Protein AF-A0A411YAQ9-F1 (afdb_monomer)

Secondary structure (DSSP, 8-state):
--------------------------SHHHHHHHHHHHHHHHHHHHHHHHS---HHHHHHHHHHHHHHHHHHIIIIIT-TTTS-HHHHHHHHHHHHHHHHHHHHHHHHT-

Solvent-accessible surface area (backbone atoms only — not comparable to full-atom values): 6890 Å² total; per-residue (Å²): 134,90,81,86,79,95,76,80,93,77,92,76,91,74,94,64,82,77,64,88,73,76,74,81,68,88,61,64,65,62,56,52,52,53,48,51,54,50,50,52,55,47,53,51,49,52,52,58,68,71,43,95,57,63,62,88,59,47,53,61,52,50,53,52,54,54,51,50,48,52,52,52,40,48,47,54,78,59,37,44,78,83,46,64,72,61,64,49,46,57,50,50,51,52,52,50,51,52,50,52,52,51,50,54,52,51,63,76,72,105

Structure (mmCIF, N/CA/C/O backbone):
data_AF-A0A411YAQ9-F1
#
_entry.id   AF-A0A411YAQ9-F1
#
loop_
_atom_site.group_PDB
_atom_site.id
_atom_site.type_symbol
_atom_site.label_atom_id
_atom_site.label_alt_id
_atom_site.label_comp_id
_atom_site.label_asym_id
_atom_site.label_entity_id
_atom_site.label_seq_id
_atom_site.pdbx_PDB_ins_code
_atom_site.Cartn_x
_atom_site.Cartn_y
_atom_site.Cartn_z
_atom_site.occupancy
_atom_site.B_iso_or_equiv
_atom_site.auth_seq_id
_atom_site.auth_comp_id
_atom_site.auth_asym_id
_atom_site.auth_atom_id
_atom_site.pdbx_PDB_model_num
ATOM 1 N N . MET A 1 1 ? -2.409 32.810 -63.932 1.00 48.47 1 MET A N 1
ATOM 2 C CA . MET A 1 1 ? -2.792 32.374 -62.573 1.00 48.47 1 MET A CA 1
ATOM 3 C C . MET A 1 1 ? -2.963 30.867 -62.651 1.00 48.47 1 MET A C 1
ATOM 5 O O . MET A 1 1 ? -3.744 30.416 -63.476 1.00 48.47 1 MET A O 1
ATOM 9 N N . ALA A 1 2 ? -2.082 30.122 -61.987 1.00 57.44 2 ALA A N 1
ATOM 10 C CA . ALA A 1 2 ? -1.868 28.693 -62.204 1.00 57.44 2 ALA A CA 1
ATOM 11 C C . ALA A 1 2 ? -3.046 27.841 -61.711 1.00 57.44 2 ALA A C 1
ATOM 13 O O . ALA A 1 2 ? -3.558 28.096 -60.625 1.00 57.44 2 ALA A O 1
ATOM 14 N N . ASN A 1 3 ? -3.406 26.799 -62.464 1.00 50.59 3 AS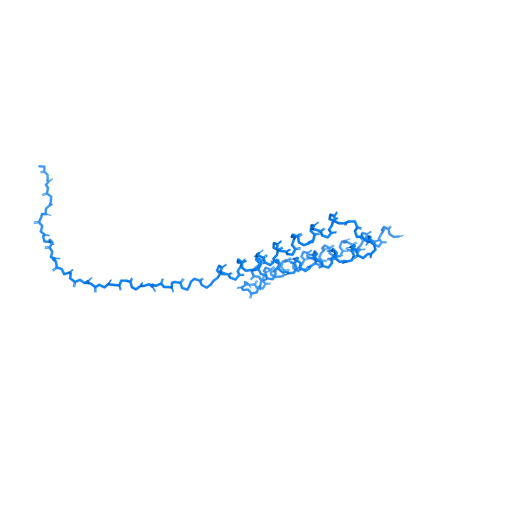N A N 1
ATOM 15 C CA . ASN A 1 3 ? -4.057 25.625 -61.891 1.00 50.59 3 ASN A CA 1
ATOM 16 C C . ASN A 1 3 ? -3.314 24.367 -62.380 1.00 50.59 3 ASN A C 1
ATOM 18 O O . ASN A 1 3 ? -3.266 24.150 -63.594 1.00 50.59 3 ASN A O 1
ATOM 22 N N . PRO A 1 4 ? -2.667 23.598 -61.490 1.00 60.53 4 PRO A N 1
ATOM 23 C CA . PRO A 1 4 ? -1.923 22.404 -61.863 1.00 60.53 4 PRO A CA 1
ATOM 24 C C . PRO A 1 4 ? -2.845 21.184 -62.041 1.00 60.53 4 PRO A C 1
ATOM 26 O O . PRO A 1 4 ? -3.703 20.902 -61.214 1.00 60.53 4 PRO A O 1
ATOM 29 N N . THR A 1 5 ? -2.608 20.472 -63.144 1.00 58.78 5 THR A N 1
ATOM 30 C CA . THR A 1 5 ? -2.692 19.011 -63.315 1.00 58.78 5 THR A CA 1
ATOM 31 C C . THR A 1 5 ? -3.993 18.304 -62.910 1.00 58.78 5 THR A C 1
ATOM 33 O O . THR A 1 5 ? -4.137 17.776 -61.814 1.00 58.78 5 THR A O 1
ATOM 36 N N . THR A 1 6 ? -4.901 18.166 -63.879 1.00 66.75 6 THR A N 1
ATOM 37 C CA . THR A 1 6 ? -5.794 17.001 -63.963 1.00 66.75 6 THR A CA 1
ATOM 38 C C . THR A 1 6 ? -5.094 15.944 -64.807 1.00 66.75 6 THR A C 1
ATOM 40 O O . THR A 1 6 ? -5.216 15.956 -66.025 1.00 66.75 6 THR A O 1
ATOM 43 N N . GLU A 1 7 ? -4.348 15.049 -64.165 1.00 58.22 7 GLU A N 1
ATOM 44 C CA . GLU A 1 7 ? -3.946 13.780 -64.765 1.00 58.22 7 GLU A CA 1
ATOM 45 C C . GLU A 1 7 ? -4.133 12.654 -63.743 1.00 58.22 7 GLU A C 1
ATOM 47 O O . GLU A 1 7 ? -3.403 12.533 -62.767 1.00 58.22 7 GLU A O 1
ATOM 52 N N . GLN A 1 8 ? -5.149 11.844 -64.044 1.00 56.38 8 GLN A N 1
ATOM 53 C CA . GLN A 1 8 ? -5.193 10.399 -63.827 1.00 56.38 8 GLN A CA 1
ATOM 54 C C . GLN A 1 8 ? -5.520 9.903 -62.415 1.00 56.38 8 GLN A C 1
ATOM 56 O O . GLN A 1 8 ? -4.703 9.391 -61.659 1.00 56.38 8 GLN A O 1
ATOM 61 N N . SER A 1 9 ? -6.825 9.962 -62.146 1.00 60.50 9 SER A N 1
ATOM 62 C CA . SER A 1 9 ? -7.537 8.921 -61.412 1.00 60.50 9 SER A CA 1
ATOM 63 C C . SER A 1 9 ? -7.470 7.621 -62.226 1.00 60.50 9 SER A C 1
ATOM 65 O O . SER A 1 9 ? -8.167 7.484 -63.230 1.00 60.50 9 SER A O 1
ATOM 67 N N . THR A 1 10 ? -6.603 6.698 -61.811 1.00 51.22 10 THR A N 1
ATOM 68 C CA . THR A 1 10 ? -6.658 5.296 -62.232 1.00 51.22 10 THR A CA 1
ATOM 69 C C . THR A 1 10 ? -7.310 4.504 -61.112 1.00 51.22 10 THR A C 1
ATOM 71 O O . THR A 1 10 ? -6.853 4.502 -59.972 1.00 51.22 10 THR A O 1
ATOM 74 N N . THR A 1 11 ? -8.434 3.893 -61.457 1.00 60.44 11 THR A N 1
ATOM 75 C CA . THR A 1 11 ? -9.194 2.941 -60.659 1.00 60.44 11 THR A CA 1
ATOM 76 C C . THR A 1 11 ? -8.502 1.579 -60.683 1.00 60.44 11 THR A C 1
ATOM 78 O O . THR A 1 11 ? -8.511 0.919 -61.714 1.00 60.44 11 THR A O 1
ATOM 81 N N . GLU A 1 12 ? -7.980 1.148 -59.540 1.00 57.22 12 GLU A N 1
ATOM 82 C CA . GLU A 1 12 ? -7.856 -0.254 -59.110 1.00 57.22 12 GLU A CA 1
ATOM 83 C C . GLU A 1 12 ? -8.291 -0.204 -57.628 1.00 57.22 12 GLU A C 1
ATOM 85 O O . GLU A 1 12 ? -7.796 0.619 -56.869 1.00 57.22 12 GLU A O 1
ATOM 90 N N . GLY A 1 13 ? -9.361 -0.852 -57.174 1.00 54.97 13 GLY A N 1
ATOM 91 C CA . GLY A 1 13 ? -9.652 -2.257 -57.404 1.00 54.97 13 GLY A CA 1
ATOM 92 C C . GLY A 1 13 ? -8.908 -3.140 -56.402 1.00 54.97 13 GLY A C 1
ATOM 93 O O . GLY A 1 13 ? -8.407 -4.177 -56.804 1.00 54.97 13 GLY A O 1
ATOM 94 N N . GLU A 1 14 ? -8.804 -2.738 -55.131 1.00 51.38 14 GLU A N 1
ATOM 95 C CA . GLU A 1 14 ? -8.442 -3.654 -54.046 1.00 51.38 14 GLU A CA 1
ATOM 96 C C . GLU A 1 14 ? -9.516 -3.611 -52.965 1.00 51.38 14 GLU A C 1
ATOM 98 O O . GLU A 1 14 ? -9.479 -2.855 -51.993 1.00 51.38 14 GLU A O 1
ATOM 103 N N . ASP A 1 15 ? -10.502 -4.471 -53.192 1.00 55.56 15 ASP A N 1
ATOM 104 C CA . ASP A 1 15 ? -11.350 -5.061 -52.175 1.00 55.56 15 ASP A CA 1
ATOM 105 C C . ASP A 1 15 ? -10.447 -5.853 -51.222 1.00 55.56 15 ASP A C 1
ATOM 107 O O . ASP A 1 15 ? -10.251 -7.056 -51.364 1.00 55.56 15 ASP A O 1
ATOM 111 N N . LEU A 1 16 ? -9.842 -5.172 -50.259 1.00 56.03 16 LEU A N 1
ATOM 112 C CA . LEU A 1 16 ? -9.209 -5.820 -49.123 1.00 56.03 16 LEU A CA 1
ATOM 113 C C . LEU A 1 16 ? -9.885 -5.265 -47.887 1.00 56.03 16 LEU A C 1
ATOM 115 O O . LEU A 1 16 ? -9.473 -4.258 -47.314 1.00 56.03 16 LEU A O 1
ATOM 119 N N . GLU A 1 17 ? -10.998 -5.924 -47.556 1.00 52.25 17 GLU A N 1
ATOM 120 C CA . GLU A 1 17 ? -11.305 -6.389 -46.206 1.00 52.25 17 GLU A CA 1
ATOM 121 C C . GLU A 1 17 ? -10.085 -6.199 -45.296 1.00 52.25 17 GLU A C 1
ATOM 123 O O . GLU A 1 17 ? -9.220 -7.068 -45.191 1.00 52.25 17 GLU A O 1
ATOM 128 N N . HIS A 1 18 ? -9.960 -5.013 -44.694 1.00 51.12 18 HIS A N 1
ATOM 129 C CA . HIS A 1 18 ? -9.061 -4.855 -43.569 1.00 51.12 18 HIS A CA 1
ATOM 130 C C . HIS A 1 18 ? -9.777 -5.602 -42.467 1.00 51.12 18 HIS A C 1
ATOM 132 O O . HIS A 1 18 ? -10.766 -5.121 -41.906 1.00 51.12 18 HIS A O 1
ATOM 138 N N . GLY A 1 19 ? -9.348 -6.855 -42.328 1.00 46.22 19 GLY A N 1
ATOM 139 C CA . GLY A 1 19 ? -9.804 -7.773 -41.323 1.00 46.22 19 GLY A CA 1
ATOM 140 C C . GLY A 1 19 ? -9.898 -7.058 -39.993 1.00 46.22 19 GLY A C 1
ATOM 141 O O . GLY A 1 19 ? -9.193 -6.086 -39.718 1.00 46.22 19 GLY A O 1
ATOM 142 N N . ASP A 1 20 ? -10.822 -7.566 -39.199 1.00 51.28 20 ASP A N 1
ATOM 143 C CA . ASP A 1 20 ? -10.918 -7.367 -37.770 1.00 51.28 20 ASP A CA 1
ATOM 144 C C . ASP A 1 20 ? -9.542 -7.694 -37.161 1.00 51.28 20 ASP A C 1
ATOM 146 O O . ASP A 1 20 ? -9.273 -8.802 -36.689 1.00 51.28 20 ASP A O 1
ATOM 150 N N . ASP A 1 21 ? -8.612 -6.744 -37.261 1.00 47.03 21 ASP A N 1
ATOM 151 C CA . ASP A 1 21 ? -7.351 -6.732 -36.562 1.00 47.03 21 ASP A CA 1
ATOM 152 C C . ASP A 1 21 ? -7.762 -6.494 -35.120 1.00 47.03 21 ASP A C 1
ATOM 154 O O . ASP A 1 21 ? -7.791 -5.378 -34.592 1.00 47.03 21 ASP A O 1
ATOM 158 N N . HIS A 1 22 ? -8.130 -7.608 -34.488 1.00 52.41 22 HIS A N 1
ATOM 159 C CA . HIS A 1 22 ? -8.005 -7.862 -33.076 1.00 52.41 22 HIS A CA 1
ATOM 160 C C . HIS A 1 22 ? -6.570 -7.511 -32.698 1.00 52.41 22 HIS A C 1
ATOM 162 O O . HIS A 1 22 ? -5.700 -8.371 -32.533 1.00 52.41 22 HIS A O 1
ATOM 168 N N . HIS A 1 23 ? -6.319 -6.213 -32.567 1.00 50.94 23 HIS A N 1
ATOM 169 C CA . HIS A 1 23 ? -5.133 -5.662 -31.981 1.00 50.94 23 HIS A CA 1
ATOM 170 C C . HIS A 1 23 ? -5.162 -6.109 -30.524 1.00 50.94 23 HIS A C 1
ATOM 172 O O . HIS A 1 23 ? -5.679 -5.428 -29.635 1.00 50.94 23 HIS A O 1
ATOM 178 N N . ASN A 1 24 ? -4.613 -7.302 -30.311 1.00 49.72 24 ASN A N 1
ATOM 179 C CA . ASN A 1 24 ? -3.981 -7.772 -29.099 1.00 49.72 24 ASN A CA 1
ATOM 180 C C . ASN A 1 24 ? -3.022 -6.676 -28.623 1.00 49.72 24 ASN A C 1
ATOM 182 O O . ASN A 1 24 ? -1.831 -6.752 -28.885 1.00 49.72 24 ASN A O 1
ATOM 186 N N . HIS A 1 25 ? -3.547 -5.638 -27.969 1.00 48.38 25 HIS A N 1
ATOM 187 C CA . HIS A 1 25 ? -2.804 -4.746 -27.090 1.00 48.38 25 HIS A CA 1
ATOM 188 C C . HIS A 1 25 ? -2.737 -5.466 -25.740 1.00 48.38 25 HIS A C 1
ATOM 190 O O . HIS A 1 25 ? -3.662 -5.344 -24.924 1.00 48.38 25 HIS A O 1
ATOM 196 N N . PRO A 1 26 ? -1.707 -6.296 -25.506 1.00 52.62 26 PRO A N 1
ATOM 197 C CA . PRO A 1 26 ? -1.616 -7.154 -24.344 1.00 52.62 26 PRO A CA 1
ATOM 198 C C . PRO A 1 26 ? -0.995 -6.288 -23.251 1.00 52.62 26 PRO A C 1
ATOM 200 O O . PRO A 1 26 ? 0.208 -6.052 -23.218 1.00 52.62 26 PRO A O 1
ATOM 203 N N . GLY A 1 27 ? -1.838 -5.707 -22.412 1.00 59.03 27 GLY A N 1
ATOM 204 C CA . GLY A 1 27 ? -1.369 -4.893 -21.299 1.00 59.03 27 GLY A CA 1
ATOM 205 C C . GLY A 1 27 ? -2.530 -4.384 -20.476 1.00 59.03 27 GLY A C 1
ATOM 206 O O . GLY A 1 27 ? -2.653 -4.731 -19.317 1.00 59.03 27 GLY A O 1
ATOM 207 N N . VAL A 1 28 ? -3.463 -3.655 -21.089 1.00 62.50 28 VAL A N 1
ATOM 208 C CA . VAL A 1 28 ? -4.487 -2.888 -20.355 1.00 62.50 28 VAL A CA 1
ATOM 209 C C . VAL A 1 28 ? -5.501 -3.767 -19.608 1.00 62.50 28 VAL A C 1
ATOM 211 O O . VAL A 1 28 ? -5.943 -3.412 -18.517 1.00 62.50 28 VAL A O 1
ATOM 214 N N . ARG A 1 29 ? -5.870 -4.924 -20.169 1.00 67.31 29 ARG A N 1
ATOM 215 C CA . ARG A 1 29 ? -6.933 -5.781 -19.611 1.00 67.31 29 ARG A CA 1
ATOM 216 C C . ARG A 1 29 ? -6.596 -6.334 -18.226 1.00 67.31 29 ARG A C 1
ATOM 218 O O . ARG A 1 29 ? -7.470 -6.360 -17.367 1.00 67.31 29 ARG A O 1
ATOM 225 N N . GLU A 1 30 ? -5.340 -6.698 -17.995 1.00 73.38 30 GLU A N 1
ATOM 226 C CA . GLU A 1 30 ? -4.913 -7.299 -16.729 1.00 73.38 30 GLU A CA 1
ATOM 227 C C . GLU A 1 30 ? -4.880 -6.263 -15.591 1.00 73.38 30 GLU A C 1
ATOM 229 O O . GLU A 1 30 ? -5.309 -6.544 -14.473 1.00 73.38 30 GLU A O 1
ATOM 234 N N . TYR A 1 31 ? -4.502 -5.012 -15.889 1.00 71.56 31 TYR A N 1
ATOM 235 C CA . TYR A 1 31 ? -4.601 -3.906 -14.924 1.00 71.56 31 TYR A CA 1
ATOM 236 C C . TYR A 1 31 ? -6.045 -3.610 -14.533 1.00 71.56 31 TYR A C 1
ATOM 238 O O . TYR A 1 31 ? -6.321 -3.364 -13.360 1.00 71.56 31 TYR A O 1
ATOM 246 N N . ILE A 1 32 ? -6.969 -3.638 -15.498 1.00 79.25 32 ILE A N 1
ATOM 247 C CA . ILE A 1 32 ? -8.392 -3.392 -15.238 1.00 79.25 32 ILE A CA 1
ATOM 248 C C . ILE A 1 32 ? -8.979 -4.493 -14.345 1.00 79.25 32 ILE A C 1
ATOM 250 O O . ILE A 1 32 ? -9.745 -4.188 -13.431 1.00 79.25 32 ILE A O 1
ATOM 254 N N . GLU A 1 33 ? -8.595 -5.752 -14.553 1.00 82.12 33 GLU A N 1
ATOM 255 C CA . GLU A 1 33 ? -9.045 -6.869 -13.718 1.00 82.12 33 GLU A CA 1
ATOM 256 C C . GLU A 1 33 ? -8.562 -6.726 -12.267 1.00 82.12 33 GLU A C 1
ATOM 258 O O . GLU A 1 33 ? -9.354 -6.808 -11.324 1.00 82.12 33 GLU A O 1
ATOM 263 N N . VAL A 1 34 ? -7.283 -6.401 -12.067 1.00 84.25 34 VAL A N 1
ATOM 264 C CA . VAL A 1 34 ? -6.734 -6.184 -10.720 1.00 84.25 34 VAL A CA 1
ATOM 265 C C . VAL A 1 34 ? -7.334 -4.944 -10.057 1.00 84.25 34 VAL A C 1
ATOM 267 O O . VAL A 1 34 ? -7.612 -4.961 -8.855 1.00 84.25 34 VAL A O 1
ATOM 270 N N . ALA A 1 35 ? -7.589 -3.881 -10.824 1.00 81.94 35 ALA A N 1
ATOM 271 C CA . ALA A 1 35 ? -8.289 -2.693 -10.342 1.00 81.94 35 ALA A CA 1
ATOM 272 C C . ALA A 1 35 ? -9.699 -3.031 -9.846 1.00 81.94 35 ALA A C 1
ATOM 274 O O . ALA A 1 35 ? -10.102 -2.564 -8.779 1.00 81.94 35 ALA A O 1
ATOM 275 N N . ALA A 1 36 ? -10.428 -3.881 -10.574 1.00 88.50 36 ALA A N 1
ATOM 276 C CA . ALA A 1 36 ? -11.747 -4.346 -10.165 1.00 88.50 36 ALA A CA 1
ATOM 277 C C . ALA A 1 36 ? -11.681 -5.161 -8.861 1.00 88.50 36 ALA A C 1
ATOM 279 O O . ALA A 1 36 ? -12.460 -4.907 -7.942 1.00 88.50 36 ALA A O 1
ATOM 280 N N . ILE A 1 37 ? -10.710 -6.073 -8.725 1.00 88.94 37 ILE A N 1
ATOM 281 C CA . ILE A 1 37 ? -10.493 -6.847 -7.488 1.00 88.94 37 ILE A CA 1
ATOM 282 C C . ILE A 1 37 ? -10.194 -5.917 -6.302 1.00 88.94 37 ILE A C 1
ATOM 284 O O . ILE A 1 37 ? -10.775 -6.071 -5.225 1.00 88.94 37 ILE A O 1
ATOM 288 N N . LEU A 1 38 ? -9.325 -4.920 -6.494 1.00 88.56 38 LEU A N 1
ATOM 289 C CA . LEU A 1 38 ? -9.008 -3.909 -5.480 1.00 88.56 38 LEU A CA 1
ATOM 290 C C . LEU A 1 38 ? -10.236 -3.084 -5.082 1.00 88.56 38 LEU A C 1
ATOM 292 O O . LEU A 1 38 ? -10.450 -2.835 -3.892 1.00 88.56 38 LEU A O 1
ATOM 296 N N . ALA A 1 39 ? -11.059 -2.686 -6.053 1.00 89.19 39 ALA A N 1
ATOM 297 C CA . ALA A 1 39 ? -12.295 -1.957 -5.800 1.00 89.19 39 ALA A CA 1
ATOM 298 C C . ALA A 1 39 ? -13.268 -2.790 -4.951 1.00 89.19 39 ALA A C 1
ATOM 300 O O . ALA A 1 39 ? -13.778 -2.294 -3.945 1.00 89.19 39 ALA A O 1
ATOM 301 N N . VAL A 1 40 ? -13.450 -4.073 -5.279 1.00 92.94 40 VAL A N 1
ATOM 302 C CA . VAL A 1 40 ? -14.288 -5.003 -4.500 1.00 92.94 40 VAL A CA 1
ATOM 303 C C . VAL A 1 40 ? -13.742 -5.189 -3.083 1.00 92.94 40 VAL A C 1
ATOM 305 O O . VAL A 1 40 ? -14.491 -5.084 -2.112 1.00 92.94 40 VAL A O 1
ATOM 308 N N . LEU A 1 41 ? -12.430 -5.390 -2.936 1.00 90.50 41 LEU A N 1
ATOM 309 C CA . LEU A 1 41 ? -11.770 -5.474 -1.630 1.00 90.50 41 LEU A CA 1
ATOM 310 C C . LEU A 1 41 ? -11.968 -4.201 -0.793 1.00 90.50 41 LEU A C 1
ATOM 312 O O . LEU A 1 41 ? -12.051 -4.265 0.436 1.00 90.50 41 LEU A O 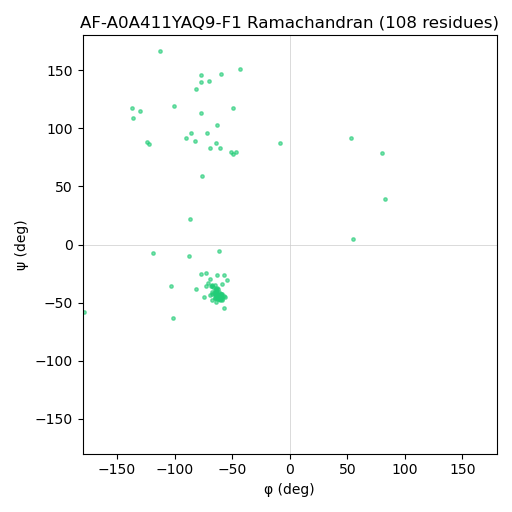1
ATOM 316 N N . THR A 1 42 ? -12.022 -3.036 -1.436 1.00 90.50 42 THR A N 1
ATOM 317 C CA . THR A 1 42 ? -12.239 -1.740 -0.774 1.00 90.50 42 THR A CA 1
ATOM 318 C C . THR A 1 42 ? -13.689 -1.572 -0.352 1.00 90.50 42 THR A C 1
ATOM 320 O O . THR A 1 42 ? -13.947 -1.240 0.800 1.00 90.50 42 THR A O 1
ATOM 323 N N . ALA A 1 43 ? -14.638 -1.905 -1.225 1.00 90.38 43 ALA A N 1
ATOM 324 C CA . ALA A 1 43 ? -16.057 -1.906 -0.886 1.00 90.38 43 ALA A CA 1
ATOM 325 C C . ALA A 1 43 ? -16.363 -2.854 0.287 1.00 90.38 43 ALA A C 1
ATOM 327 O O . ALA A 1 43 ? -17.083 -2.483 1.213 1.00 90.38 43 ALA A O 1
ATOM 328 N N . MET A 1 44 ? -15.761 -4.046 0.291 1.00 88.75 44 MET A N 1
ATOM 329 C CA . MET A 1 44 ? -15.901 -5.013 1.380 1.00 88.75 44 MET A CA 1
ATOM 330 C C . MET A 1 44 ? -15.311 -4.499 2.701 1.00 88.75 44 MET A C 1
ATOM 332 O O . MET A 1 44 ? -15.936 -4.655 3.746 1.00 88.75 44 MET A O 1
ATOM 336 N N . GLU A 1 45 ? -14.141 -3.857 2.673 1.00 88.69 45 GLU A N 1
ATOM 337 C CA . GLU A 1 45 ? -13.545 -3.233 3.864 1.00 88.69 45 GLU A CA 1
ATOM 338 C C . GLU A 1 45 ? -14.445 -2.136 4.436 1.00 88.69 45 GLU A C 1
ATOM 340 O O . GLU A 1 45 ? -14.710 -2.135 5.636 1.00 88.69 45 GLU A O 1
ATOM 345 N N . VAL A 1 46 ? -14.959 -1.244 3.582 1.00 88.44 46 VAL A N 1
ATOM 346 C CA . VAL A 1 46 ? -15.884 -0.179 3.995 1.00 88.44 46 VAL A CA 1
ATOM 347 C C . VAL A 1 46 ? -17.155 -0.780 4.593 1.00 88.44 46 VAL A C 1
ATOM 349 O O . VAL A 1 46 ? -17.593 -0.337 5.650 1.00 88.44 46 VAL A O 1
ATOM 352 N N . ALA A 1 47 ? -17.716 -1.827 3.983 1.00 87.44 47 ALA A N 1
ATOM 353 C CA . ALA A 1 47 ? -18.893 -2.510 4.516 1.00 87.44 47 ALA A CA 1
ATOM 354 C C . ALA A 1 47 ? -18.636 -3.107 5.912 1.00 87.44 47 ALA A C 1
ATOM 356 O O . ALA A 1 47 ? -19.433 -2.899 6.825 1.00 87.44 47 ALA A O 1
ATOM 357 N N . ILE A 1 48 ? -17.506 -3.796 6.103 1.00 85.00 48 ILE A N 1
ATOM 358 C CA . ILE A 1 48 ? -17.100 -4.365 7.400 1.00 85.00 48 ILE A CA 1
ATOM 359 C C . ILE A 1 48 ? -16.855 -3.259 8.433 1.00 85.00 48 ILE A C 1
ATOM 361 O O . ILE A 1 48 ? -17.213 -3.426 9.595 1.00 85.00 48 ILE A O 1
ATOM 365 N N . HIS A 1 49 ? -16.266 -2.136 8.019 1.00 84.00 49 HIS A N 1
ATOM 366 C CA . HIS A 1 49 ? -15.995 -0.997 8.892 1.00 84.00 49 HIS A CA 1
ATOM 367 C C . HIS A 1 49 ? -17.274 -0.279 9.354 1.00 84.00 49 HIS A C 1
ATOM 369 O O . HIS A 1 49 ? -17.339 0.177 10.492 1.00 84.00 49 HIS A O 1
ATOM 375 N N . PHE A 1 50 ? -18.292 -0.189 8.494 1.00 83.69 50 PHE A N 1
ATOM 376 C CA . PHE A 1 50 ? -19.576 0.438 8.826 1.00 83.69 50 PHE A CA 1
ATOM 377 C C . PHE A 1 50 ? -20.488 -0.446 9.686 1.00 83.69 50 PHE A C 1
ATOM 379 O O . PHE A 1 50 ? -21.353 0.068 10.397 1.00 83.69 50 PHE A O 1
ATOM 386 N N . LEU A 1 51 ? -20.327 -1.768 9.624 1.00 83.94 51 LEU A N 1
ATOM 387 C CA . LEU A 1 51 ? -21.105 -2.693 10.441 1.00 83.94 51 LEU A CA 1
ATOM 388 C C . LEU A 1 51 ? -20.578 -2.708 11.891 1.00 83.94 51 LEU A C 1
ATOM 390 O O . LEU A 1 51 ? -19.366 -2.737 12.103 1.00 83.94 51 LEU A O 1
ATOM 394 N N . PRO A 1 52 ? -21.458 -2.763 12.911 1.00 74.06 52 PRO A N 1
ATOM 395 C CA . PRO A 1 52 ? -21.069 -2.835 14.322 1.00 74.06 52 PRO A CA 1
ATOM 396 C C . PRO A 1 52 ? -20.595 -4.251 14.701 1.00 74.06 52 PRO A C 1
ATOM 398 O O . PRO A 1 52 ? -21.172 -4.926 15.552 1.00 74.06 52 PRO A O 1
ATOM 401 N N . ILE A 1 53 ? -19.553 -4.734 14.028 1.00 73.50 53 ILE A N 1
ATOM 402 C CA . ILE A 1 53 ? -18.902 -6.016 14.308 1.00 73.50 53 ILE A CA 1
ATOM 403 C C . ILE A 1 53 ? -18.012 -5.838 15.542 1.00 73.50 53 ILE A C 1
ATOM 405 O O . ILE A 1 53 ? -17.429 -4.774 15.757 1.00 73.50 53 ILE A O 1
ATOM 409 N N . ALA A 1 54 ? -17.891 -6.883 16.366 1.00 75.75 54 ALA A N 1
ATOM 410 C CA . ALA A 1 54 ? -17.027 -6.866 17.542 1.00 75.75 54 ALA A CA 1
ATOM 411 C C . ALA A 1 54 ? -15.619 -6.360 17.175 1.00 75.75 54 ALA A C 1
ATOM 413 O O . ALA A 1 54 ? -14.894 -6.991 16.400 1.00 75.75 54 ALA A O 1
ATOM 414 N N . SER A 1 55 ? -15.222 -5.229 17.766 1.00 73.69 55 SER A N 1
ATOM 415 C CA . SER A 1 55 ? -13.976 -4.510 17.458 1.00 73.69 55 SER A CA 1
ATOM 416 C C . SER A 1 55 ? -12.729 -5.389 17.577 1.00 73.69 55 SER A C 1
ATOM 418 O O . SER A 1 55 ? -11.778 -5.237 16.816 1.00 73.69 55 SER A O 1
ATOM 420 N N . ARG A 1 56 ? -12.762 -6.382 18.470 1.00 79.06 56 ARG A N 1
ATOM 421 C CA . ARG A 1 56 ? -11.684 -7.358 18.674 1.00 79.06 56 ARG A CA 1
ATOM 422 C C . ARG A 1 56 ? -11.403 -8.237 17.445 1.00 79.06 56 ARG A C 1
ATOM 424 O O . ARG A 1 56 ? -10.282 -8.706 17.296 1.00 79.06 56 ARG A O 1
ATOM 431 N N . VAL A 1 57 ? -12.397 -8.452 16.580 1.00 80.94 57 VAL A N 1
ATOM 432 C CA . VAL A 1 57 ? -12.272 -9.246 15.342 1.00 80.94 57 VAL A CA 1
ATOM 433 C C . VAL A 1 57 ? -12.186 -8.342 14.113 1.00 80.94 57 VAL A C 1
ATOM 435 O O . VAL A 1 57 ? -11.425 -8.633 13.196 1.00 80.94 57 VAL A O 1
ATOM 438 N N . ALA A 1 58 ? -12.903 -7.215 14.106 1.00 81.25 58 ALA A N 1
ATOM 439 C CA . ALA A 1 58 ? -12.875 -6.274 12.989 1.00 81.25 58 ALA A CA 1
ATOM 440 C C . ALA A 1 58 ? -11.477 -5.663 12.774 1.00 81.25 58 ALA A C 1
ATOM 442 O O . ALA A 1 58 ? -10.998 -5.622 11.646 1.00 81.25 58 ALA A O 1
ATOM 443 N N . VAL A 1 59 ? -10.785 -5.256 13.845 1.00 86.00 59 VAL A N 1
ATOM 444 C CA . VAL A 1 59 ? -9.456 -4.619 13.759 1.00 86.00 59 VAL A CA 1
ATOM 445 C C . VAL A 1 59 ? -8.410 -5.482 13.031 1.00 86.00 59 VAL A C 1
ATOM 447 O O . VAL A 1 59 ? -7.835 -4.991 12.058 1.00 86.00 59 VAL A O 1
ATOM 450 N N . PRO A 1 60 ? -8.145 -6.747 13.420 1.00 87.00 60 PRO A N 1
ATOM 451 C CA . PRO A 1 60 ? -7.148 -7.559 12.721 1.00 87.00 60 PRO A CA 1
ATOM 452 C C . PRO A 1 60 ? -7.543 -7.866 11.269 1.00 87.00 60 PRO A C 1
ATOM 454 O O . PRO A 1 60 ? -6.676 -7.880 10.399 1.00 87.00 60 PRO A O 1
ATOM 457 N N . VAL A 1 61 ? -8.836 -8.059 10.983 1.00 87.19 61 VAL A N 1
ATOM 458 C CA . VAL A 1 61 ? -9.327 -8.298 9.614 1.00 87.19 61 VAL A CA 1
ATOM 459 C C . VAL A 1 61 ? -9.094 -7.080 8.721 1.00 87.19 61 VAL A C 1
ATOM 461 O O . VAL A 1 61 ? -8.619 -7.233 7.596 1.00 87.19 61 VAL A O 1
ATOM 464 N N . LEU A 1 62 ? -9.376 -5.876 9.226 1.00 87.56 62 LEU A N 1
ATOM 465 C CA . LEU A 1 62 ? -9.133 -4.638 8.491 1.00 87.56 62 LEU A CA 1
ATOM 466 C C . LEU A 1 62 ? -7.640 -4.476 8.183 1.00 87.56 62 LEU A C 1
ATOM 468 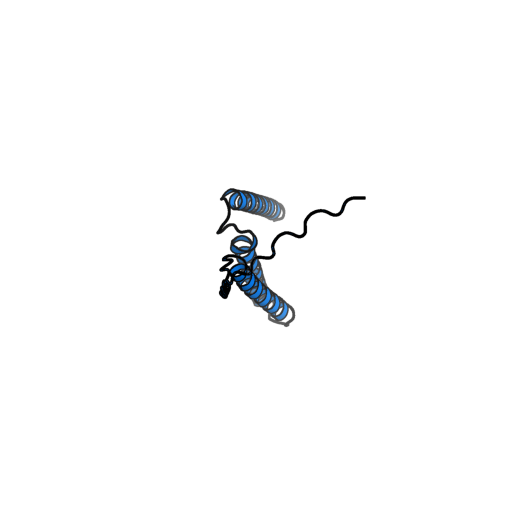O O . LEU A 1 62 ? -7.303 -4.284 7.022 1.00 87.56 62 LEU A O 1
ATOM 472 N N . ILE A 1 63 ? -6.744 -4.687 9.159 1.00 90.00 63 ILE A N 1
ATOM 473 C CA . ILE A 1 63 ? -5.288 -4.622 8.923 1.00 90.00 63 ILE A CA 1
ATOM 474 C C . ILE A 1 63 ? -4.845 -5.587 7.815 1.00 90.00 63 ILE A C 1
ATOM 476 O O . ILE A 1 63 ? -4.078 -5.200 6.931 1.00 90.00 63 ILE A O 1
ATOM 480 N N . VAL A 1 64 ? -5.336 -6.829 7.825 1.00 90.50 64 VAL A N 1
ATOM 481 C CA . VAL A 1 64 ? -5.008 -7.809 6.777 1.00 90.50 64 VAL A CA 1
ATOM 482 C C . VAL A 1 64 ? -5.503 -7.338 5.406 1.00 90.50 64 VAL A C 1
ATOM 484 O O . VAL A 1 64 ? -4.752 -7.414 4.432 1.00 90.50 64 VAL A O 1
ATOM 487 N N . LEU A 1 65 ? -6.728 -6.807 5.316 1.00 88.19 65 LEU A N 1
ATOM 488 C CA . LEU A 1 65 ? -7.271 -6.263 4.067 1.00 88.19 65 LEU A CA 1
ATOM 489 C C . LEU A 1 65 ? -6.444 -5.083 3.544 1.00 88.19 65 LEU A C 1
ATOM 491 O O . LEU A 1 65 ? -6.196 -5.009 2.338 1.00 88.19 65 LEU A O 1
ATOM 495 N N . THR A 1 66 ? -5.986 -4.188 4.421 1.00 88.25 66 THR A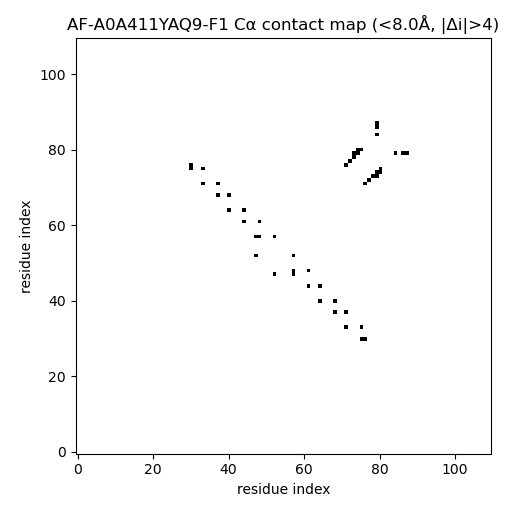 N 1
ATOM 496 C CA . THR A 1 66 ? -5.163 -3.038 4.026 1.00 88.25 66 THR A CA 1
ATOM 497 C C . THR A 1 66 ? -3.781 -3.478 3.532 1.00 88.25 66 THR A C 1
ATOM 499 O O . THR A 1 66 ? -3.323 -3.002 2.491 1.00 88.25 66 THR A O 1
ATOM 502 N N . ILE A 1 67 ? -3.138 -4.443 4.207 1.00 90.75 67 ILE A N 1
ATOM 503 C CA . ILE A 1 67 ? -1.859 -5.023 3.756 1.00 90.75 67 ILE A CA 1
ATOM 504 C C . ILE A 1 67 ? -2.031 -5.711 2.398 1.00 90.75 67 ILE A C 1
ATOM 506 O O . ILE A 1 67 ? -1.221 -5.509 1.495 1.00 90.75 67 ILE A O 1
ATOM 510 N N . MET A 1 68 ? -3.091 -6.500 2.220 1.00 89.00 68 MET A N 1
ATOM 511 C CA . MET A 1 68 ? -3.316 -7.226 0.970 1.00 89.00 68 MET A CA 1
ATOM 512 C C . MET A 1 68 ? -3.536 -6.277 -0.212 1.00 89.00 68 MET A C 1
ATOM 514 O O . MET A 1 68 ? -2.961 -6.487 -1.280 1.00 89.00 68 MET A O 1
ATOM 518 N N . LYS A 1 69 ? -4.297 -5.193 -0.016 1.00 87.94 69 LYS A N 1
ATOM 519 C CA . LYS A 1 69 ? -4.452 -4.130 -1.023 1.00 87.94 69 LYS A CA 1
ATOM 520 C C . LYS A 1 69 ? -3.121 -3.502 -1.383 1.00 87.94 69 LYS A C 1
ATOM 522 O O . LYS A 1 69 ? -2.812 -3.365 -2.561 1.00 87.94 69 LYS A O 1
ATOM 527 N N . PHE A 1 70 ? -2.331 -3.154 -0.372 1.00 86.56 70 PHE A N 1
ATOM 528 C CA . PHE A 1 70 ? -1.011 -2.576 -0.573 1.00 86.56 70 PHE A CA 1
ATOM 529 C C . PHE A 1 70 ? -0.118 -3.500 -1.410 1.00 86.56 70 PHE A C 1
ATOM 531 O O . PHE A 1 70 ? 0.487 -3.042 -2.375 1.00 86.56 70 PHE A O 1
ATOM 538 N N . LEU A 1 71 ? -0.111 -4.806 -1.119 1.00 84.81 71 LEU A N 1
ATOM 539 C CA . LEU A 1 71 ? 0.629 -5.806 -1.894 1.00 84.81 71 LEU A CA 1
ATOM 540 C C . LEU A 1 71 ? 0.127 -5.938 -3.342 1.00 84.81 71 LEU A C 1
ATOM 542 O O . LEU A 1 71 ? 0.939 -5.990 -4.266 1.00 84.81 71 LEU A O 1
ATOM 546 N N . LEU A 1 72 ? -1.192 -5.960 -3.559 1.00 82.75 72 LEU A N 1
ATOM 547 C CA . LEU A 1 72 ? -1.769 -5.992 -4.909 1.00 82.75 72 LEU A CA 1
ATOM 548 C C . LEU A 1 72 ? -1.377 -4.747 -5.711 1.00 82.75 72 LEU A C 1
ATOM 550 O O . LEU A 1 72 ? -0.959 -4.866 -6.861 1.00 82.75 72 LEU A O 1
ATOM 554 N N . VAL A 1 73 ? -1.461 -3.563 -5.099 1.00 82.38 73 VAL A N 1
ATOM 555 C CA . VAL A 1 73 ? -1.105 -2.293 -5.744 1.00 82.38 73 VAL A CA 1
ATOM 556 C C . VAL A 1 73 ? 0.377 -2.265 -6.122 1.00 82.38 73 VAL A C 1
ATOM 558 O O . VAL A 1 73 ? 0.705 -1.887 -7.244 1.00 82.38 73 VAL A O 1
ATOM 561 N N . ILE A 1 74 ? 1.287 -2.699 -5.242 1.00 78.00 74 ILE A N 1
ATOM 562 C CA . ILE A 1 74 ? 2.728 -2.641 -5.544 1.00 78.00 74 ILE A CA 1
ATOM 563 C C . ILE A 1 74 ? 3.145 -3.660 -6.608 1.00 78.00 74 ILE A C 1
ATOM 565 O O . ILE A 1 74 ? 4.067 -3.403 -7.376 1.00 78.00 74 ILE A O 1
ATOM 569 N N . LEU A 1 75 ? 2.492 -4.825 -6.644 1.00 75.06 75 LEU A N 1
ATOM 570 C CA . LEU A 1 75 ? 2.872 -5.915 -7.537 1.00 75.06 75 LEU A CA 1
ATOM 571 C C . LEU A 1 75 ? 2.318 -5.702 -8.948 1.00 75.06 75 LEU A C 1
ATOM 573 O O . LEU A 1 75 ? 3.017 -5.979 -9.923 1.00 75.06 75 LEU A O 1
ATOM 577 N N . TRP A 1 76 ? 1.088 -5.187 -9.035 1.00 71.25 76 TRP A N 1
ATOM 578 C CA . TRP A 1 76 ? 0.381 -4.967 -10.291 1.00 71.25 76 TRP A CA 1
ATOM 579 C C . TRP A 1 76 ? 0.418 -3.508 -10.730 1.00 71.25 76 TRP A C 1
ATOM 581 O O . TRP A 1 76 ? 1.037 -3.215 -11.742 1.00 71.25 76 TRP A O 1
ATOM 591 N N . PHE A 1 77 ? -0.161 -2.575 -9.968 1.00 66.19 77 PHE A N 1
ATOM 592 C CA . PHE A 1 77 ? -0.284 -1.162 -10.372 1.00 66.19 77 PHE A CA 1
ATOM 593 C C . PHE A 1 77 ? 1.053 -0.415 -10.463 1.00 66.19 77 PHE A C 1
ATOM 595 O O . PHE A 1 77 ? 1.227 0.418 -11.346 1.00 66.19 77 PHE A O 1
ATOM 602 N N . MET A 1 78 ? 2.011 -0.734 -9.593 1.00 67.00 78 MET A N 1
ATOM 603 C CA . MET A 1 78 ? 3.389 -0.228 -9.668 1.00 67.00 78 MET A CA 1
ATOM 604 C C . MET A 1 78 ? 4.270 -1.088 -10.578 1.00 67.00 78 MET A C 1
ATOM 606 O O . MET A 1 78 ? 5.479 -1.090 -10.418 1.00 67.00 78 MET A O 1
ATOM 610 N N . HIS A 1 79 ? 3.696 -1.858 -11.506 1.00 62.56 79 HIS A N 1
ATOM 611 C CA . HIS A 1 79 ? 4.394 -2.483 -12.634 1.00 62.56 79 HIS A CA 1
ATOM 612 C C . HIS A 1 79 ? 5.616 -3.374 -12.289 1.00 62.56 79 HIS A C 1
ATOM 614 O O . HIS A 1 79 ? 6.231 -3.924 -13.186 1.00 62.56 79 HIS A O 1
ATOM 620 N N . LEU A 1 80 ? 5.950 -3.624 -11.018 1.00 61.44 80 LEU A N 1
ATOM 621 C CA . LEU A 1 80 ? 7.154 -4.320 -10.533 1.00 61.44 80 LEU A CA 1
ATOM 622 C C . LEU A 1 80 ? 7.330 -5.737 -11.084 1.00 61.44 80 LEU A C 1
ATOM 624 O O . LEU A 1 80 ? 8.439 -6.275 -11.087 1.00 61.44 80 LEU A O 1
ATOM 628 N N . ARG A 1 81 ? 6.217 -6.369 -11.461 1.00 55.25 81 ARG A N 1
ATOM 629 C CA . ARG A 1 81 ? 6.188 -7.673 -12.125 1.00 55.25 81 ARG A CA 1
ATOM 630 C C . ARG A 1 81 ? 6.733 -7.599 -13.559 1.00 55.25 81 ARG A C 1
ATOM 632 O O . ARG A 1 81 ? 7.310 -8.581 -14.015 1.00 55.25 81 ARG A O 1
ATOM 639 N N . PHE A 1 82 ? 6.576 -6.455 -14.222 1.00 51.94 82 PHE A N 1
ATOM 640 C CA . PHE A 1 82 ? 6.881 -6.205 -15.634 1.00 51.94 82 PHE A CA 1
ATOM 641 C C . PHE A 1 82 ? 7.953 -5.122 -15.866 1.00 51.94 82 PHE A C 1
ATOM 643 O O . PHE A 1 82 ? 8.379 -4.925 -16.998 1.00 51.94 82 PHE A O 1
ATOM 650 N N . ASP A 1 83 ? 8.394 -4.425 -14.818 1.00 53.38 83 ASP A N 1
ATOM 651 C CA . AS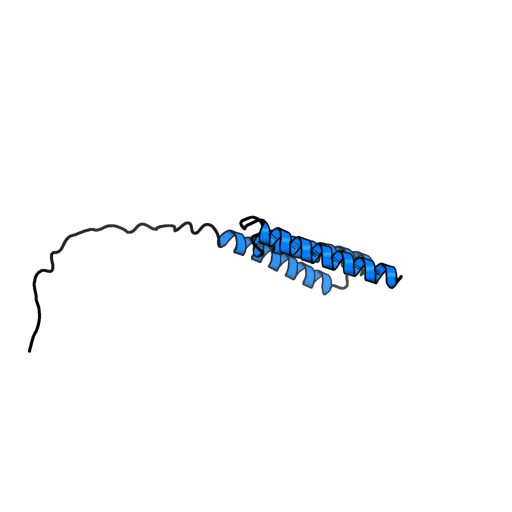P A 1 83 ? 9.312 -3.288 -14.889 1.00 53.38 83 ASP A CA 1
ATOM 652 C C . ASP A 1 83 ? 10.683 -3.598 -14.268 1.00 53.38 83 ASP A C 1
ATOM 654 O O . ASP A 1 83 ? 10.885 -4.594 -13.562 1.00 53.38 83 ASP A O 1
ATOM 658 N N . THR A 1 84 ? 11.659 -2.733 -14.539 1.00 60.22 84 THR A N 1
ATOM 659 C CA . THR A 1 84 ? 13.046 -2.924 -14.095 1.00 60.22 84 THR A CA 1
ATOM 660 C C . THR A 1 84 ? 13.161 -3.020 -12.563 1.00 60.22 84 THR A C 1
ATOM 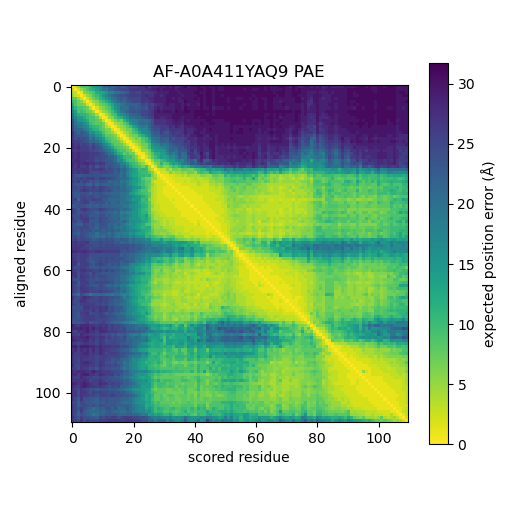662 O O . THR A 1 84 ? 12.452 -2.335 -11.819 1.00 60.22 84 THR A O 1
ATOM 665 N N . PRO A 1 85 ? 14.108 -3.823 -12.032 1.00 67.31 85 PRO A N 1
ATOM 666 C CA . PRO A 1 85 ? 14.267 -4.066 -10.590 1.00 67.31 85 PRO A CA 1
ATOM 667 C C . PRO A 1 85 ? 14.578 -2.805 -9.760 1.00 67.31 85 PRO A C 1
ATOM 669 O O . PRO A 1 85 ? 14.640 -2.877 -8.530 1.00 67.31 85 PRO A O 1
ATOM 672 N N . LEU A 1 86 ? 14.780 -1.661 -10.417 1.00 72.50 86 LEU A N 1
ATOM 673 C CA . LEU A 1 86 ? 15.016 -0.360 -9.812 1.00 72.50 86 LEU A CA 1
ATOM 674 C C . LEU A 1 86 ? 13.781 0.164 -9.064 1.00 72.50 86 LEU A C 1
ATOM 676 O O . LEU A 1 86 ? 13.908 0.526 -7.894 1.00 72.50 86 LEU A O 1
ATOM 680 N N . PHE A 1 87 ? 12.590 0.119 -9.675 1.00 70.06 87 PHE A N 1
ATOM 681 C CA . PHE A 1 87 ? 11.347 0.547 -9.014 1.00 70.06 87 PHE A CA 1
ATOM 682 C C . PHE A 1 87 ? 11.039 -0.318 -7.788 1.00 70.06 87 PHE A C 1
ATOM 684 O O . PHE A 1 87 ? 10.690 0.200 -6.726 1.00 70.06 87 PHE A O 1
ATOM 691 N N . ARG A 1 88 ? 11.304 -1.631 -7.881 1.00 72.31 88 ARG A N 1
ATOM 692 C CA . ARG A 1 88 ? 11.197 -2.548 -6.736 1.00 72.31 88 ARG A CA 1
ATOM 693 C C . ARG A 1 88 ? 12.101 -2.151 -5.581 1.00 72.31 88 ARG A C 1
ATOM 695 O O . ARG A 1 88 ? 11.681 -2.190 -4.427 1.00 72.31 88 ARG A O 1
ATOM 702 N N . ARG A 1 89 ? 13.357 -1.815 -5.885 1.00 77.50 89 ARG A N 1
ATOM 703 C CA . ARG A 1 89 ? 14.359 -1.457 -4.877 1.00 77.50 89 ARG A CA 1
ATOM 704 C C . ARG A 1 89 ? 14.049 -0.124 -4.215 1.00 77.50 89 ARG A C 1
ATOM 706 O O . ARG A 1 89 ? 14.134 -0.061 -2.997 1.00 77.50 89 ARG A O 1
ATOM 713 N N . LEU A 1 90 ? 13.659 0.902 -4.971 1.00 82.69 90 LEU A N 1
ATOM 714 C CA . LEU A 1 90 ? 13.294 2.204 -4.400 1.00 82.69 90 LEU A CA 1
ATOM 715 C C . LEU A 1 90 ? 12.128 2.077 -3.418 1.00 82.69 90 LEU A C 1
ATOM 717 O O . LEU A 1 90 ? 12.202 2.589 -2.301 1.00 82.69 90 LEU A O 1
ATOM 721 N N . PHE A 1 91 ? 11.101 1.315 -3.792 1.00 81.31 91 PHE A N 1
ATOM 722 C CA . PHE A 1 91 ? 9.975 1.051 -2.910 1.00 81.31 91 PHE A CA 1
ATOM 723 C C . PHE A 1 91 ? 10.372 0.247 -1.666 1.00 81.31 91 PHE A C 1
ATOM 725 O O . PHE A 1 91 ? 10.018 0.616 -0.550 1.00 81.31 91 PHE A O 1
ATOM 732 N N . ALA A 1 92 ? 11.149 -0.826 -1.840 1.00 82.88 92 ALA A N 1
ATOM 733 C CA . ALA A 1 92 ? 11.617 -1.651 -0.729 1.00 82.88 92 ALA A CA 1
ATOM 734 C C . ALA A 1 92 ? 12.518 -0.871 0.243 1.00 82.88 92 ALA A C 1
ATOM 736 O O . ALA A 1 92 ? 12.408 -1.061 1.450 1.00 82.88 92 ALA A O 1
ATOM 737 N N . ILE A 1 93 ? 13.371 0.027 -0.262 1.00 88.94 93 ILE A N 1
ATOM 738 C CA . ILE A 1 93 ? 14.198 0.918 0.564 1.00 88.94 93 ILE A CA 1
ATOM 739 C C . ILE A 1 93 ? 13.306 1.881 1.349 1.00 88.94 93 ILE A C 1
ATOM 741 O O . ILE A 1 93 ? 13.499 2.022 2.552 1.00 88.94 93 ILE A O 1
ATOM 745 N N . GLY A 1 94 ? 12.307 2.494 0.707 1.00 87.31 94 GLY A N 1
ATOM 746 C CA . GLY A 1 94 ? 11.337 3.356 1.389 1.00 87.31 94 GLY A CA 1
ATOM 747 C C . GLY A 1 94 ? 10.548 2.615 2.472 1.00 87.31 94 GLY A C 1
ATOM 748 O O . GLY A 1 94 ? 10.422 3.112 3.589 1.00 87.31 94 GLY A O 1
ATOM 749 N N . LEU A 1 95 ? 10.085 1.395 2.182 1.00 88.94 9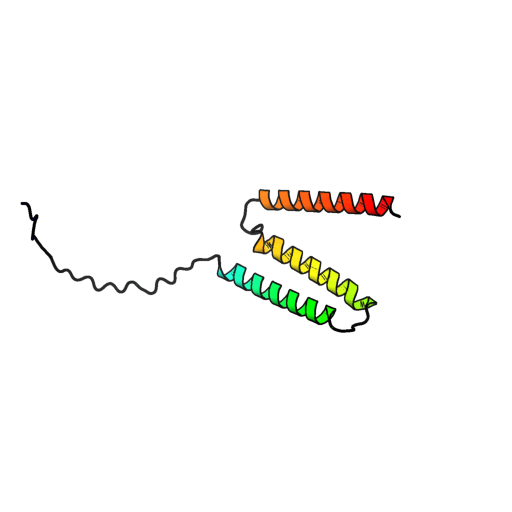5 LEU A N 1
ATOM 750 C CA . LEU A 1 95 ? 9.363 0.550 3.134 1.00 88.94 95 LEU A CA 1
ATOM 751 C C . LEU A 1 95 ? 10.253 0.112 4.305 1.00 88.94 95 LEU A C 1
ATOM 753 O O . LEU A 1 95 ? 9.813 0.146 5.454 1.00 88.94 95 LEU A O 1
ATOM 757 N N . ALA A 1 96 ? 11.505 -0.265 4.034 1.00 91.38 96 ALA A N 1
ATOM 758 C CA . ALA A 1 96 ? 12.481 -0.604 5.065 1.00 91.38 96 ALA A CA 1
ATOM 759 C C . ALA A 1 96 ? 12.790 0.610 5.946 1.00 91.38 96 ALA A C 1
ATOM 761 O O . ALA A 1 96 ? 12.766 0.502 7.167 1.00 91.38 96 ALA A O 1
ATOM 76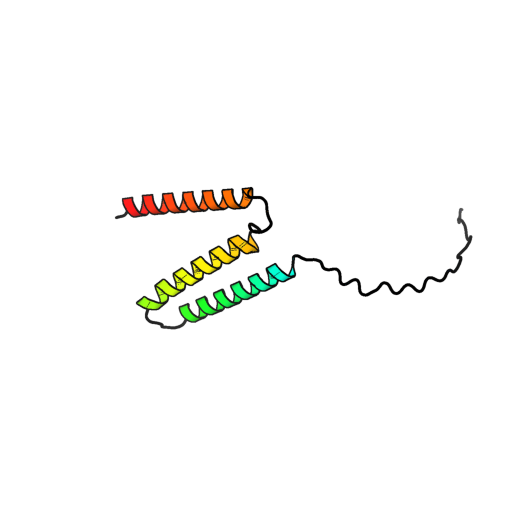2 N N . PHE A 1 97 ? 13.006 1.777 5.340 1.00 94.69 97 PHE A N 1
ATOM 763 C CA . PHE A 1 97 ? 13.261 3.017 6.062 1.00 94.69 97 PHE A CA 1
ATOM 764 C C . PHE A 1 97 ? 12.072 3.414 6.947 1.00 94.69 97 PHE A C 1
ATOM 766 O O . PHE A 1 97 ? 12.253 3.664 8.136 1.00 94.69 97 PHE A O 1
ATOM 773 N N . ALA A 1 98 ? 10.847 3.378 6.411 1.00 91.94 98 ALA A N 1
ATOM 774 C CA . ALA A 1 98 ? 9.628 3.633 7.177 1.00 91.94 98 ALA A CA 1
ATOM 775 C C . ALA A 1 98 ? 9.456 2.640 8.338 1.00 91.94 98 ALA A C 1
ATOM 777 O O . ALA A 1 98 ? 9.138 3.048 9.453 1.00 91.94 98 ALA A O 1
ATOM 778 N N . SER A 1 99 ? 9.725 1.352 8.098 1.00 92.44 99 SER A N 1
ATOM 779 C CA . SER A 1 99 ? 9.654 0.308 9.130 1.00 92.44 99 SER A CA 1
ATOM 780 C C . SER A 1 99 ? 10.683 0.527 10.241 1.00 92.44 99 SER A C 1
ATOM 782 O O . SER A 1 99 ? 10.357 0.369 11.415 1.00 92.44 99 SER A O 1
ATOM 784 N N . VAL A 1 100 ? 11.911 0.925 9.889 1.00 95.69 100 VAL A N 1
ATOM 785 C CA . VAL A 1 100 ? 12.971 1.248 10.856 1.00 95.69 100 VAL A CA 1
ATOM 786 C C . VAL A 1 100 ? 12.577 2.451 11.704 1.00 95.69 100 VAL A C 1
ATOM 788 O O . VAL A 1 100 ? 12.644 2.367 12.927 1.00 95.69 100 VAL A O 1
ATOM 791 N N . LEU A 1 101 ? 12.128 3.546 11.081 1.00 95.25 101 LEU A N 1
ATOM 792 C CA . LEU A 1 101 ? 11.684 4.732 11.817 1.00 95.25 101 LEU A CA 1
ATOM 793 C C . LEU A 1 101 ? 10.518 4.407 12.752 1.00 95.25 101 LEU A C 1
ATOM 795 O O . LEU A 1 101 ? 10.551 4.791 13.918 1.00 95.25 101 LEU A O 1
ATOM 799 N N . PHE A 1 102 ? 9.533 3.647 12.270 1.00 93.75 102 PHE A N 1
ATOM 800 C CA . PHE A 1 102 ? 8.408 3.203 13.084 1.00 93.75 102 PHE A CA 1
ATOM 801 C C . PHE A 1 102 ? 8.866 2.390 14.300 1.00 93.75 102 PHE A C 1
ATOM 803 O O . PHE A 1 102 ? 8.433 2.684 15.411 1.00 93.75 102 PHE A O 1
ATOM 810 N N . LEU A 1 103 ? 9.773 1.419 14.122 1.00 95.25 103 LEU A N 1
ATOM 811 C CA . LEU A 1 103 ? 10.316 0.641 15.240 1.00 95.25 103 LEU A CA 1
ATOM 812 C C . LEU A 1 103 ? 11.070 1.519 16.240 1.00 95.25 103 LEU A C 1
ATOM 814 O O . LEU A 1 103 ? 10.862 1.377 17.440 1.00 95.25 103 LEU A O 1
ATOM 818 N N . VAL A 1 104 ? 11.933 2.420 15.765 1.00 96.12 104 VAL A N 1
ATOM 819 C CA . VAL A 1 104 ? 12.714 3.313 16.635 1.00 96.12 104 VAL A CA 1
ATOM 820 C C . VAL A 1 104 ? 11.787 4.190 17.472 1.00 96.12 104 VAL A C 1
ATOM 822 O O . VAL A 1 104 ? 11.951 4.267 18.688 1.00 96.12 104 VAL A O 1
ATOM 825 N N . THR A 1 105 ? 10.785 4.812 16.847 1.00 94.38 105 THR A N 1
ATOM 826 C CA . THR A 1 105 ? 9.798 5.627 17.563 1.00 94.38 105 THR A CA 1
ATOM 827 C C . THR A 1 105 ? 8.962 4.786 18.525 1.00 94.38 105 THR A C 1
ATOM 829 O O . THR A 1 105 ? 8.751 5.208 19.657 1.00 94.38 105 THR A O 1
ATOM 832 N N . ALA A 1 106 ? 8.519 3.595 18.117 1.00 92.62 106 ALA A N 1
ATOM 833 C CA . ALA A 1 106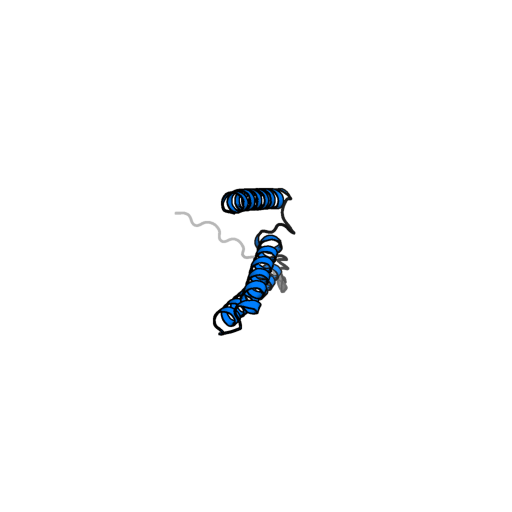 ? 7.730 2.711 18.969 1.00 92.62 106 ALA A CA 1
ATOM 834 C C . ALA A 1 106 ? 8.515 2.239 20.203 1.00 92.62 106 ALA A C 1
ATOM 836 O O . ALA A 1 106 ? 7.961 2.231 21.294 1.00 92.62 106 ALA A O 1
ATOM 837 N N . ILE A 1 107 ? 9.799 1.899 20.047 1.00 94.75 107 ILE A N 1
ATOM 838 C CA . ILE A 1 107 ? 10.682 1.498 21.154 1.00 94.75 107 ILE A CA 1
ATOM 839 C C . ILE A 1 107 ? 10.951 2.676 22.092 1.00 94.75 107 ILE A C 1
ATOM 841 O O . ILE A 1 107 ? 10.968 2.493 23.299 1.00 94.75 107 ILE A O 1
ATOM 845 N N . MET A 1 108 ? 11.161 3.880 21.554 1.00 92.62 108 MET A N 1
ATOM 846 C CA . MET A 1 108 ? 11.403 5.071 22.373 1.00 92.62 108 MET A CA 1
ATOM 847 C C . MET A 1 108 ? 10.142 5.578 23.091 1.00 92.62 108 MET A C 1
ATOM 849 O O . MET A 1 108 ? 10.250 6.270 24.099 1.00 92.62 108 MET A O 1
ATOM 853 N N . SER A 1 109 ? 8.959 5.263 22.561 1.00 86.56 109 SER A N 1
ATOM 854 C CA . SER A 1 109 ? 7.664 5.620 23.148 1.00 86.56 109 SER A CA 1
ATOM 855 C C . SER A 1 109 ? 7.139 4.594 24.163 1.00 86.56 109 SER A C 1
ATOM 857 O O . SER A 1 109 ? 6.120 4.879 24.797 1.00 86.56 109 SER A O 1
ATOM 859 N N . LEU A 1 110 ? 7.764 3.415 24.267 1.00 81.50 110 LEU A N 1
ATOM 860 C CA . LEU A 1 110 ? 7.403 2.339 25.197 1.00 81.50 110 LEU A CA 1
ATOM 861 C C . LEU A 1 110 ? 8.125 2.513 26.538 1.00 81.50 110 LEU A C 1
ATOM 863 O O . LEU A 1 110 ? 7.446 2.349 27.575 1.00 81.50 110 LEU A O 1
#

Radius of gyration: 27.88 Å; Cα contacts (8 Å, |Δi|>4): 25; chains: 1; bounding box: 36×42×90 Å

Mean predicted aligned error: 14.28 Å

Sequence (110 aa):
MANPTTEQSTTEGEDLEHGDDHHNHPGVREYIEVAAILAVLTAMEVAIHFLPIASRVAVPVLIVLTIMKFLLVILWFMHLRFDTPLFRRLFAIGLAFASVLFLVTAIMSL

InterPro domains:
  IPR005171 Cytochrome C oxidase subunit IV, prokaryotes [PF03626] (34-102)
  IPR011743 Caa(3)-type oxidase, subunit IV [TIGR02229] (25-107)

pLDDT: mean 75.34, std 15.29, range [46.22, 96.12]

Organism: NCBI:txid1670831

Foldseek 3Di:
DDDDDPDDDDDDDDPDDPDPPPPCPPADPVLVVLVVVLVVLVVVLVVLVPDPDDCVPNVVVNVVSVVVSVVSCCCRVVCCVPDDCVSVVVVVVVVVVVVVVVVVVVVVVD